Protein AF-A0A1B7W4Z1-F1 (afdb_monomer)

Mean predicted aligned error: 8.21 Å

Solvent-accessible surface area (backbone atoms only — not comparable to full-atom values): 5338 Å² total; per-residue (Å²): 133,89,81,88,80,76,81,87,70,78,84,65,81,75,71,47,70,70,56,49,34,52,50,30,45,50,13,59,76,72,71,48,71,70,60,52,73,68,54,52,48,54,50,38,56,33,24,56,65,56,76,39,70,38,68,68,48,52,53,51,51,51,50,56,33,54,76,35,55,93,36,41,68,55,27,51,46,52,52,52,53,52,50,51,51,37,51,66,65,46,109

Structure (mmCIF, N/CA/C/O backbone):
data_AF-A0A1B7W4Z1-F1
#
_entry.id   AF-A0A1B7W4Z1-F1
#
loop_
_atom_site.group_PDB
_atom_site.id
_atom_site.type_symbol
_atom_site.label_atom_id
_atom_site.label_alt_id
_atom_site.label_comp_id
_atom_site.label_asym_id
_atom_site.label_entity_id
_atom_site.label_seq_id
_atom_site.pdbx_PDB_ins_code
_atom_site.Cartn_x
_atom_site.Cartn_y
_atom_site.Cartn_z
_atom_site.occupancy
_atom_site.B_iso_or_equiv
_atom_site.auth_seq_id
_atom_site.auth_comp_id
_atom_site.auth_asym_id
_atom_site.auth_atom_id
_atom_site.pdbx_PDB_model_num
ATOM 1 N N . MET A 1 1 ? 13.802 42.410 6.377 1.00 49.00 1 MET A N 1
ATOM 2 C CA . MET A 1 1 ? 13.261 42.359 5.006 1.00 49.00 1 MET A CA 1
ATOM 3 C C . MET A 1 1 ? 13.153 40.898 4.632 1.00 49.00 1 MET A C 1
ATOM 5 O O . MET A 1 1 ? 14.112 40.171 4.853 1.00 49.00 1 MET A O 1
ATOM 9 N N . ALA A 1 2 ? 11.957 40.481 4.227 1.00 58.47 2 ALA A N 1
ATOM 10 C CA . ALA A 1 2 ? 11.690 39.159 3.687 1.00 58.47 2 ALA A CA 1
ATOM 11 C C . ALA A 1 2 ? 12.348 39.035 2.311 1.00 58.47 2 ALA A C 1
ATOM 13 O O . ALA A 1 2 ? 12.321 40.011 1.567 1.00 58.47 2 ALA A O 1
ATOM 14 N N . ASP A 1 3 ? 12.877 37.859 1.992 1.00 52.69 3 ASP A N 1
ATOM 15 C CA . ASP A 1 3 ? 12.849 37.362 0.621 1.00 52.69 3 ASP A CA 1
ATOM 16 C C . ASP A 1 3 ? 12.794 35.832 0.667 1.00 52.69 3 ASP A C 1
ATOM 18 O O . ASP A 1 3 ? 13.686 35.158 1.186 1.00 52.69 3 ASP A O 1
ATOM 22 N N . GLN A 1 4 ? 11.634 35.323 0.263 1.00 61.94 4 GLN A N 1
ATOM 23 C CA . GLN A 1 4 ? 11.349 33.916 0.068 1.00 61.94 4 GLN A CA 1
ATOM 24 C C . GLN A 1 4 ? 11.869 33.538 -1.316 1.00 61.94 4 GLN A C 1
ATOM 26 O O . GLN A 1 4 ? 11.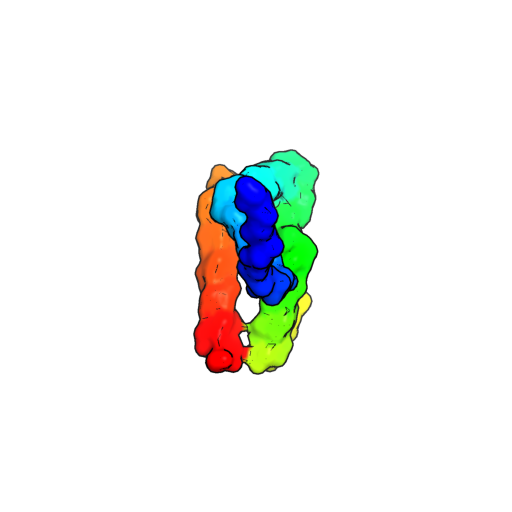324 34.007 -2.309 1.00 61.94 4 GLN A O 1
ATOM 31 N N . GLU A 1 5 ? 12.825 32.619 -1.389 1.00 48.72 5 GLU A N 1
ATOM 32 C CA . GLU A 1 5 ? 13.056 31.847 -2.607 1.00 48.72 5 GLU A CA 1
ATOM 33 C C . GLU A 1 5 ? 12.838 30.376 -2.245 1.00 48.72 5 GLU A C 1
ATOM 35 O O . GLU A 1 5 ? 13.561 29.782 -1.443 1.00 48.72 5 GLU A O 1
ATOM 40 N N . GLY A 1 6 ? 11.693 29.858 -2.695 1.00 43.16 6 GLY A N 1
ATOM 41 C CA . GLY A 1 6 ? 11.154 28.569 -2.287 1.00 43.16 6 GLY A CA 1
ATOM 42 C C . GLY A 1 6 ? 11.996 27.396 -2.791 1.00 43.16 6 GLY A C 1
ATOM 43 O O . GLY A 1 6 ? 12.554 27.464 -3.888 1.00 43.16 6 GLY A O 1
ATOM 44 N N . PRO A 1 7 ? 12.066 26.284 -2.039 1.00 47.47 7 PRO A N 1
ATOM 45 C CA . PRO A 1 7 ? 12.619 25.063 -2.590 1.00 47.47 7 PRO A CA 1
ATOM 46 C C . PRO A 1 7 ? 11.724 24.619 -3.749 1.00 47.47 7 PRO A C 1
ATOM 48 O O . PRO A 1 7 ? 10.505 24.518 -3.611 1.00 47.47 7 PRO A O 1
ATOM 51 N N . GLN A 1 8 ? 12.352 24.389 -4.901 1.00 44.38 8 GLN A N 1
ATOM 52 C CA . GLN A 1 8 ? 11.758 23.814 -6.101 1.00 44.38 8 GLN A CA 1
ATOM 53 C C . GLN A 1 8 ? 11.143 22.449 -5.762 1.00 44.38 8 GLN A C 1
ATOM 55 O O . GLN A 1 8 ? 11.784 21.403 -5.853 1.00 44.38 8 GLN A O 1
ATOM 60 N N . GLY A 1 9 ? 9.884 22.471 -5.330 1.00 39.69 9 GLY A N 1
ATOM 61 C CA . GLY A 1 9 ? 9.059 21.295 -5.132 1.00 39.69 9 GLY A CA 1
ATOM 62 C C . GLY A 1 9 ? 8.704 20.725 -6.492 1.00 39.69 9 GLY A C 1
ATOM 63 O O . GLY A 1 9 ? 7.724 21.129 -7.111 1.00 39.69 9 GLY A O 1
ATOM 64 N N . THR A 1 10 ? 9.512 19.781 -6.963 1.00 37.34 10 THR A N 1
ATOM 65 C CA . THR A 1 10 ? 9.045 18.813 -7.955 1.00 37.34 10 THR A CA 1
ATOM 66 C C . THR A 1 10 ? 7.989 17.988 -7.224 1.00 37.34 10 THR A C 1
ATOM 68 O O . THR A 1 10 ? 8.318 17.149 -6.391 1.00 37.34 10 THR A O 1
ATOM 71 N N . GLY A 1 11 ? 6.728 18.382 -7.404 1.00 38.53 11 GLY A N 1
ATOM 72 C CA . GLY A 1 11 ? 5.588 17.990 -6.585 1.00 38.53 11 GLY A CA 1
ATOM 73 C C . GLY A 1 11 ? 5.245 16.509 -6.683 1.00 38.53 11 GLY A C 1
ATOM 74 O O . GLY A 1 11 ? 4.381 16.122 -7.455 1.00 38.53 11 GLY A O 1
ATOM 75 N N . ALA A 1 12 ? 5.885 15.711 -5.843 1.00 43.00 12 ALA A N 1
ATOM 76 C CA . ALA A 1 12 ? 5.201 14.699 -5.062 1.00 43.00 12 ALA A CA 1
ATOM 77 C C . ALA A 1 12 ? 5.448 15.124 -3.617 1.00 43.00 12 ALA A C 1
ATOM 79 O O . ALA A 1 12 ? 6.582 15.061 -3.136 1.00 43.00 12 ALA A O 1
ATOM 80 N N . SER A 1 13 ? 4.434 15.691 -2.965 1.00 49.38 13 SER A N 1
ATOM 81 C CA . SER A 1 13 ? 4.533 15.996 -1.543 1.00 49.38 13 SER A CA 1
ATOM 82 C C . SER A 1 13 ? 4.743 14.653 -0.857 1.00 49.38 13 SER A C 1
ATOM 84 O O . SER A 1 13 ? 3.823 13.846 -0.807 1.00 49.38 13 SER A O 1
ATOM 86 N N . VAL A 1 14 ? 5.977 14.345 -0.447 1.00 60.44 14 VAL A N 1
ATOM 87 C CA . VAL A 1 14 ? 6.273 13.087 0.240 1.00 60.44 14 VAL A CA 1
ATOM 88 C C . VAL A 1 14 ? 5.472 13.139 1.533 1.00 60.44 14 VAL A C 1
ATOM 90 O O . VAL A 1 14 ? 5.842 13.863 2.458 1.00 60.44 14 VAL A O 1
ATOM 93 N N . GLU A 1 15 ? 4.323 12.460 1.542 1.00 73.31 15 GLU A N 1
ATOM 94 C CA . GLU A 1 15 ? 3.437 12.359 2.696 1.00 73.31 15 GLU A CA 1
ATOM 95 C C . GLU A 1 15 ? 4.306 12.025 3.911 1.00 73.31 15 GLU A C 1
ATOM 97 O O . GLU A 1 15 ? 5.090 11.068 3.896 1.00 73.31 15 GLU A O 1
ATOM 102 N N . SER A 1 16 ? 4.246 12.868 4.946 1.00 82.88 16 SER A N 1
ATOM 103 C CA . SER A 1 16 ? 5.009 12.603 6.163 1.00 82.88 16 SER A CA 1
ATOM 104 C C . SER A 1 16 ? 4.563 11.265 6.737 1.00 82.88 16 SER A C 1
ATOM 106 O O . SER A 1 16 ? 3.375 10.959 6.735 1.00 82.88 16 SER A O 1
ATOM 108 N N . LYS A 1 17 ? 5.492 10.489 7.305 1.00 81.50 17 LYS A N 1
ATOM 109 C CA . LYS A 1 17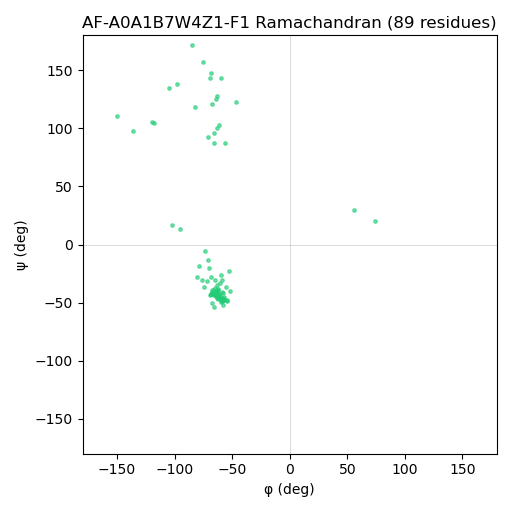 ? 5.157 9.190 7.910 1.00 81.50 17 LYS A CA 1
ATOM 110 C C . LYS A 1 17 ? 4.008 9.301 8.922 1.00 81.50 17 LYS A C 1
ATOM 112 O O . LYS A 1 17 ? 3.146 8.437 8.959 1.00 81.50 17 LYS A O 1
ATOM 117 N N . GLU A 1 18 ? 3.974 10.359 9.729 1.00 86.06 18 GLU A N 1
ATOM 118 C CA . GLU A 1 18 ? 2.878 10.596 10.679 1.00 86.06 18 GLU A CA 1
ATOM 119 C C . GLU A 1 18 ? 1.530 10.862 10.000 1.00 86.06 18 GLU A C 1
ATOM 121 O O . GLU A 1 18 ? 0.501 10.409 10.497 1.00 86.06 18 GLU A O 1
ATOM 126 N N . ASP A 1 19 ? 1.532 11.576 8.876 1.00 88.25 19 ASP A N 1
ATOM 127 C CA . ASP A 1 19 ? 0.325 11.870 8.102 1.00 88.25 19 ASP A CA 1
ATOM 128 C C . ASP A 1 19 ? -0.208 10.594 7.438 1.00 88.25 19 ASP A C 1
ATOM 130 O O . ASP A 1 19 ? -1.381 10.249 7.591 1.00 88.25 19 ASP A O 1
ATOM 134 N N . MET A 1 20 ? 0.706 9.799 6.870 1.00 88.19 20 MET A N 1
ATOM 135 C CA . MET A 1 20 ? 0.423 8.471 6.332 1.00 88.19 20 MET A CA 1
ATOM 136 C C . MET A 1 20 ? -0.238 7.568 7.370 1.00 88.19 20 MET A C 1
ATOM 138 O O . MET A 1 20 ? -1.258 6.942 7.090 1.00 88.19 20 MET A O 1
ATOM 142 N N . LEU A 1 21 ? 0.319 7.503 8.582 1.00 90.81 21 LEU A N 1
ATOM 143 C CA . LEU A 1 21 ? -0.218 6.663 9.651 1.00 90.81 21 LEU A CA 1
ATOM 144 C C . LEU A 1 21 ? -1.623 7.097 10.068 1.00 90.81 21 LEU A C 1
ATOM 146 O O . LEU A 1 21 ? -2.500 6.247 10.191 1.00 90.81 21 LEU A O 1
ATOM 150 N N . LYS A 1 22 ? -1.851 8.404 10.247 1.00 91.44 22 LYS A N 1
ATOM 151 C CA . LYS A 1 22 ? -3.175 8.937 10.603 1.00 91.44 22 LYS A CA 1
ATOM 152 C C . LYS A 1 22 ? -4.210 8.644 9.525 1.00 91.44 22 LYS A C 1
ATOM 154 O O . LYS A 1 22 ? -5.328 8.250 9.845 1.00 91.44 22 LYS A O 1
ATOM 159 N N . ARG A 1 23 ? -3.840 8.806 8.254 1.00 90.94 23 ARG A N 1
ATOM 160 C CA . ARG A 1 23 ? -4.709 8.489 7.120 1.00 90.94 23 ARG A CA 1
ATOM 161 C C . ARG A 1 23 ? -5.037 6.998 7.069 1.00 90.94 23 ARG A C 1
ATOM 163 O O . ARG A 1 23 ? -6.198 6.650 6.895 1.00 90.94 23 ARG A O 1
ATOM 170 N N . ILE A 1 24 ? -4.039 6.129 7.231 1.00 89.94 24 ILE A N 1
ATOM 171 C CA . ILE A 1 24 ? -4.236 4.673 7.264 1.00 89.94 24 ILE A CA 1
ATOM 172 C C . ILE A 1 24 ? -5.171 4.290 8.411 1.00 89.94 24 ILE A C 1
ATOM 174 O O . ILE A 1 24 ? -6.122 3.549 8.193 1.00 89.94 24 ILE A O 1
ATOM 178 N N . GLU A 1 25 ? -4.939 4.822 9.611 1.00 91.12 25 GLU A N 1
ATOM 179 C CA . GLU A 1 25 ? -5.791 4.578 10.777 1.00 91.12 25 GLU A CA 1
ATOM 180 C C . GLU A 1 25 ? -7.239 5.016 10.515 1.00 91.12 25 GLU A C 1
ATOM 182 O O . GLU A 1 25 ? -8.168 4.242 10.739 1.00 91.12 25 GLU A O 1
ATOM 187 N N . ALA A 1 26 ? -7.436 6.212 9.953 1.00 91.19 26 ALA A N 1
ATOM 188 C CA . ALA A 1 26 ? -8.757 6.697 9.566 1.00 91.19 26 ALA A CA 1
ATOM 189 C C . ALA A 1 26 ? -9.419 5.804 8.502 1.00 91.19 26 ALA A C 1
ATOM 191 O O . ALA A 1 26 ? -10.597 5.484 8.630 1.00 91.19 26 ALA A O 1
ATOM 192 N N . ALA A 1 27 ? -8.668 5.358 7.489 1.00 90.00 27 ALA A N 1
ATOM 193 C CA . ALA A 1 27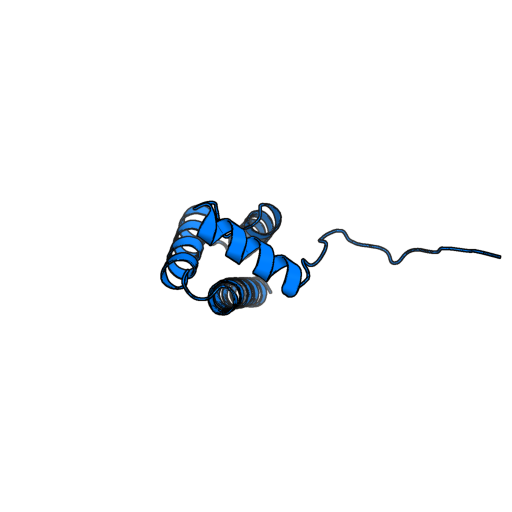 ? -9.168 4.468 6.443 1.00 90.00 27 ALA A CA 1
ATOM 194 C C . ALA A 1 27 ? -9.595 3.104 7.004 1.00 90.00 27 ALA A C 1
ATOM 196 O O . ALA A 1 27 ? -10.650 2.595 6.637 1.00 90.00 27 ALA A O 1
ATOM 197 N N . ILE A 1 28 ? -8.827 2.547 7.943 1.00 87.12 28 ILE A N 1
ATOM 198 C CA . ILE A 1 28 ? -9.168 1.298 8.634 1.00 87.12 28 ILE A CA 1
ATOM 199 C C . ILE A 1 28 ? -10.464 1.454 9.442 1.00 87.12 28 ILE A C 1
ATOM 201 O O . ILE A 1 28 ? -11.311 0.564 9.409 1.00 87.12 28 ILE A O 1
ATOM 205 N N . ILE A 1 29 ? -10.628 2.573 10.155 1.00 88.81 29 ILE A N 1
ATOM 206 C CA . ILE A 1 29 ? -11.818 2.847 10.978 1.00 88.81 29 ILE A CA 1
ATOM 207 C C . ILE A 1 29 ? -13.064 3.058 10.107 1.00 88.81 29 ILE A C 1
ATOM 209 O O . ILE A 1 29 ? -14.137 2.558 10.440 1.00 88.81 29 ILE A O 1
ATOM 213 N N . ASP A 1 30 ? -12.927 3.797 9.007 1.00 88.44 30 ASP A N 1
ATOM 214 C CA . ASP A 1 30 ? -14.020 4.125 8.086 1.00 88.44 30 ASP A CA 1
ATOM 215 C C . ASP A 1 30 ? -14.365 2.964 7.131 1.00 88.44 30 ASP A C 1
ATOM 217 O O . ASP A 1 30 ? -15.457 2.913 6.570 1.00 88.44 30 ASP A O 1
ATOM 221 N N . GLY A 1 31 ? -13.453 1.999 6.963 1.00 83.12 31 GLY A N 1
ATOM 222 C CA . GLY A 1 31 ? -13.557 0.951 5.943 1.00 83.12 31 GLY A CA 1
ATOM 223 C C . GLY A 1 31 ? -13.257 1.459 4.526 1.00 83.12 31 GLY A C 1
ATOM 224 O O . GLY A 1 31 ? -13.672 0.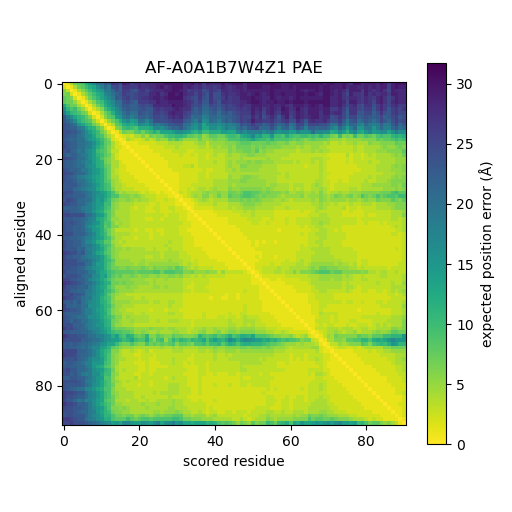841 3.545 1.00 83.12 31 GLY A O 1
ATOM 225 N N . SER A 1 32 ? -12.556 2.588 4.428 1.00 87.75 32 SER A N 1
ATOM 226 C CA . SER A 1 32 ? -12.119 3.223 3.185 1.00 87.75 32 SER A CA 1
ATOM 227 C C . SER A 1 32 ? -10.798 2.636 2.666 1.00 87.75 32 SER A C 1
ATOM 229 O O . SER A 1 32 ? -10.132 1.841 3.332 1.00 87.75 32 SER A O 1
ATOM 231 N N . ASP A 1 33 ? -10.400 3.025 1.450 1.00 88.25 33 ASP A N 1
ATOM 232 C CA . ASP A 1 33 ? -9.153 2.551 0.843 1.00 88.25 33 ASP A CA 1
ATOM 233 C C . ASP A 1 33 ? -7.929 3.013 1.654 1.00 88.25 33 ASP A C 1
ATOM 235 O O . ASP A 1 33 ? -7.722 4.201 1.918 1.00 88.25 33 ASP A O 1
ATOM 239 N N . VAL A 1 34 ? -7.101 2.045 2.049 1.00 88.81 34 VAL A N 1
ATOM 240 C CA . VAL A 1 34 ? -5.864 2.274 2.805 1.00 88.81 34 VAL A CA 1
ATOM 241 C C . VAL A 1 34 ? -4.756 2.874 1.952 1.00 88.81 34 VAL A C 1
ATOM 243 O O . VAL A 1 34 ? -3.731 3.256 2.509 1.00 88.81 34 VAL A O 1
ATOM 246 N N . LEU A 1 35 ? -4.929 3.025 0.638 1.00 90.25 35 LEU A N 1
ATOM 247 C CA . LEU A 1 35 ? -4.016 3.754 -0.242 1.00 90.25 35 LEU A CA 1
ATOM 248 C C . LEU A 1 35 ? -4.604 5.110 -0.638 1.00 90.25 35 LEU A C 1
ATOM 250 O O . LEU A 1 35 ? -5.770 5.220 -1.009 1.00 90.25 35 LEU A O 1
ATOM 254 N N . SER A 1 36 ? -3.781 6.156 -0.579 1.00 89.75 36 SER A N 1
ATOM 255 C CA . SER A 1 36 ? -4.159 7.471 -1.096 1.00 89.75 36 SER A CA 1
ATOM 256 C C . SER A 1 36 ? -4.091 7.478 -2.633 1.00 89.75 36 SER A C 1
ATOM 258 O O . SER A 1 36 ? -3.366 6.668 -3.221 1.00 89.75 36 SER A O 1
ATOM 260 N N . PRO A 1 37 ? -4.807 8.384 -3.323 1.00 90.00 37 PRO A N 1
ATOM 261 C CA . PRO A 1 37 ? -4.731 8.485 -4.783 1.00 90.00 37 PRO A CA 1
ATOM 262 C C . PRO A 1 37 ? -3.295 8.697 -5.292 1.00 90.00 37 PRO A C 1
ATOM 264 O O . PRO A 1 37 ? -2.915 8.105 -6.298 1.00 90.00 37 PRO A O 1
ATOM 267 N N . GLU A 1 38 ? -2.472 9.458 -4.567 1.00 88.94 38 GLU A N 1
ATOM 268 C CA . GLU A 1 38 ? -1.054 9.668 -4.896 1.00 88.94 38 GLU A CA 1
ATOM 269 C C . GLU A 1 38 ? -0.235 8.372 -4.770 1.00 88.94 38 GLU A C 1
ATOM 271 O O . GLU A 1 38 ? 0.612 8.076 -5.612 1.00 88.94 38 GLU A O 1
ATOM 276 N N . GLN A 1 39 ? -0.512 7.551 -3.752 1.00 90.06 39 GLN A N 1
ATOM 277 C CA . GLN A 1 39 ? 0.135 6.247 -3.583 1.00 90.06 39 GLN A CA 1
ATOM 278 C C . GLN A 1 39 ? -0.276 5.256 -4.678 1.00 90.06 39 GLN A C 1
ATOM 280 O O . GLN A 1 39 ? 0.562 4.518 -5.200 1.00 90.06 39 GLN A O 1
ATOM 285 N N . ILE A 1 40 ? -1.559 5.256 -5.051 1.00 91.94 40 ILE A N 1
ATOM 286 C CA . ILE A 1 40 ? -2.084 4.444 -6.154 1.00 91.94 40 ILE A CA 1
ATOM 287 C C . ILE A 1 40 ? -1.383 4.827 -7.461 1.00 91.94 40 ILE A C 1
ATOM 289 O O . ILE A 1 40 ? -0.933 3.943 -8.194 1.00 91.94 40 ILE A O 1
ATOM 293 N N . GLU A 1 41 ? -1.240 6.124 -7.740 1.00 91.94 41 GLU A N 1
ATOM 294 C CA . GLU A 1 41 ? -0.527 6.614 -8.921 1.00 91.94 41 GLU A CA 1
ATOM 295 C C . GLU A 1 41 ? 0.951 6.204 -8.901 1.00 91.94 41 GLU A C 1
ATOM 297 O O . GLU A 1 41 ? 1.445 5.650 -9.885 1.00 91.94 41 GLU A O 1
ATOM 302 N N . ALA A 1 42 ? 1.646 6.386 -7.774 1.00 90.88 42 ALA A N 1
ATOM 303 C CA . ALA A 1 42 ? 3.055 6.022 -7.639 1.00 90.88 42 ALA A CA 1
ATOM 304 C C . ALA A 1 42 ? 3.299 4.531 -7.922 1.00 90.88 42 ALA A C 1
ATOM 306 O O . ALA A 1 42 ? 4.191 4.179 -8.701 1.00 90.88 42 ALA A O 1
ATOM 307 N N . VAL A 1 43 ? 2.479 3.650 -7.340 1.00 91.69 43 VAL A N 1
ATOM 308 C CA . VAL A 1 43 ? 2.543 2.204 -7.594 1.00 91.69 43 VAL A CA 1
ATOM 309 C C . VAL A 1 43 ? 2.215 1.899 -9.054 1.00 91.69 43 VAL A C 1
ATOM 311 O O . VAL A 1 43 ? 2.945 1.141 -9.686 1.00 91.69 43 VAL A O 1
ATOM 314 N N . THR A 1 44 ? 1.184 2.529 -9.623 1.00 93.19 44 THR A N 1
ATOM 315 C CA . THR A 1 44 ? 0.786 2.330 -11.026 1.00 93.19 44 THR A CA 1
ATOM 316 C C . THR A 1 44 ? 1.920 2.676 -11.990 1.00 93.19 44 THR A C 1
ATOM 318 O O . THR A 1 44 ? 2.265 1.878 -12.862 1.00 93.19 44 THR A O 1
ATOM 321 N N . VAL A 1 45 ? 2.551 3.838 -11.807 1.00 93.06 45 VAL A N 1
ATOM 322 C CA . VAL A 1 45 ? 3.684 4.287 -12.627 1.00 93.06 45 VAL A CA 1
ATOM 323 C C . VAL A 1 45 ? 4.851 3.311 -12.521 1.00 93.06 45 VAL A C 1
ATOM 325 O O . VAL A 1 45 ? 5.455 2.958 -13.537 1.00 93.06 45 VAL A O 1
ATOM 328 N N . LEU A 1 46 ? 5.178 2.859 -11.310 1.00 92.12 46 LEU A N 1
ATOM 329 C CA . LEU A 1 46 ? 6.276 1.921 -11.111 1.00 92.12 46 LEU A CA 1
ATOM 330 C C . LEU A 1 46 ? 5.975 0.544 -11.709 1.00 92.12 46 LEU A C 1
ATOM 332 O O . LEU A 1 46 ? 6.841 -0.001 -12.389 1.00 92.12 46 LEU A O 1
ATOM 336 N N . CYS A 1 47 ? 4.760 0.018 -11.536 1.00 93.50 47 CYS A N 1
ATOM 337 C CA . CYS A 1 47 ? 4.294 -1.214 -12.176 1.00 93.50 47 CYS A CA 1
ATOM 338 C C . CYS A 1 47 ? 4.461 -1.154 -13.700 1.00 93.50 47 CYS A C 1
ATOM 340 O O . CYS A 1 47 ? 5.079 -2.051 -14.279 1.00 93.50 47 CYS A O 1
ATOM 342 N N . CYS A 1 48 ? 4.028 -0.059 -14.335 1.00 92.31 48 CYS A N 1
ATOM 343 C CA . CYS A 1 48 ? 4.209 0.156 -15.771 1.00 92.31 48 CYS A CA 1
ATOM 344 C C . CYS A 1 48 ? 5.687 0.121 -16.192 1.00 92.31 48 CYS A C 1
ATOM 346 O O . CYS A 1 48 ? 6.018 -0.489 -17.208 1.00 92.31 48 CYS A O 1
ATOM 348 N N . LYS A 1 49 ? 6.594 0.723 -15.407 1.00 92.31 49 LYS A N 1
ATOM 349 C CA . LYS A 1 49 ? 8.042 0.699 -15.695 1.00 92.31 49 LYS A CA 1
ATOM 350 C C . LYS A 1 49 ? 8.634 -0.707 -15.653 1.00 92.31 49 LYS A C 1
ATOM 352 O O . LYS A 1 49 ? 9.523 -1.014 -16.439 1.00 92.31 49 LYS A O 1
ATOM 357 N N . VAL A 1 50 ? 8.137 -1.560 -14.760 1.00 91.62 50 VAL A N 1
ATOM 358 C CA . VAL A 1 50 ? 8.631 -2.936 -14.584 1.00 91.62 50 VAL A CA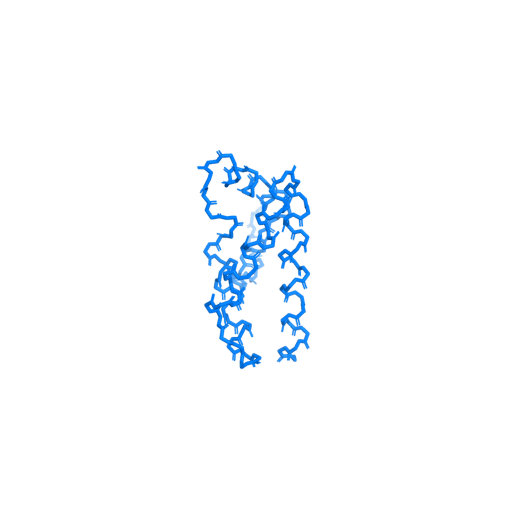 1
ATOM 359 C C . VAL A 1 50 ? 7.815 -3.967 -15.361 1.00 91.62 50 VAL A C 1
ATOM 361 O O . VAL A 1 50 ? 7.959 -5.166 -15.125 1.00 91.62 50 VAL A O 1
ATOM 364 N N . THR A 1 51 ? 6.967 -3.526 -16.298 1.00 92.94 51 THR A N 1
ATOM 365 C CA . THR A 1 51 ? 6.090 -4.382 -17.120 1.00 92.94 51 THR A CA 1
ATOM 366 C C . THR A 1 51 ? 5.162 -5.291 -16.300 1.00 92.94 51 THR A C 1
ATOM 368 O O . THR A 1 51 ? 4.803 -6.384 -16.731 1.00 92.94 51 THR A O 1
ATOM 371 N N . ILE A 1 52 ? 4.778 -4.845 -15.100 1.00 92.44 52 ILE A N 1
ATOM 372 C CA . ILE A 1 52 ? 3.799 -5.511 -14.236 1.00 92.44 52 ILE A CA 1
ATOM 373 C C . ILE A 1 52 ? 2.445 -4.837 -14.433 1.00 92.44 52 ILE A C 1
ATOM 375 O O . ILE A 1 52 ? 2.360 -3.610 -14.472 1.00 92.44 52 ILE A O 1
ATOM 379 N N . ASP A 1 53 ? 1.386 -5.638 -14.514 1.00 93.81 53 ASP A N 1
ATOM 380 C CA . ASP A 1 53 ? 0.027 -5.112 -14.561 1.00 93.81 53 ASP A CA 1
ATOM 381 C C . ASP A 1 53 ? -0.333 -4.455 -13.209 1.00 93.81 53 ASP A C 1
ATOM 383 O O . ASP A 1 53 ? -0.247 -5.118 -12.165 1.00 93.81 53 ASP A O 1
ATOM 387 N N . PRO A 1 54 ? -0.676 -3.154 -13.186 1.00 92.06 54 PRO A N 1
ATOM 388 C CA . PRO A 1 54 ? -0.861 -2.409 -11.943 1.00 92.06 54 PRO A CA 1
ATOM 389 C C . PRO A 1 54 ? -2.132 -2.814 -11.194 1.00 92.06 54 PRO A C 1
ATOM 391 O O . PRO A 1 54 ? -2.151 -2.782 -9.966 1.00 92.06 54 PRO A O 1
ATOM 394 N N . GLU A 1 55 ? -3.185 -3.223 -11.899 1.00 93.06 55 GLU A N 1
ATOM 395 C CA . GLU A 1 55 ? -4.496 -3.512 -11.316 1.00 93.06 55 GLU A CA 1
ATOM 396 C C . GLU A 1 55 ? -4.475 -4.727 -10.357 1.00 93.06 55 GLU A C 1
ATOM 398 O O . GLU A 1 55 ? -4.820 -4.570 -9.177 1.00 93.06 55 GLU A O 1
ATOM 403 N N . PRO A 1 56 ? -3.990 -5.922 -10.766 1.00 94.56 56 PRO A N 1
ATOM 404 C CA . PRO A 1 56 ? -3.866 -7.065 -9.866 1.00 94.56 56 PRO A CA 1
ATOM 405 C C . PRO A 1 56 ? -2.792 -6.838 -8.798 1.00 94.56 56 PRO A C 1
ATOM 407 O O . PRO A 1 56 ? -2.903 -7.377 -7.691 1.00 94.56 56 PRO A O 1
ATOM 410 N N . TYR A 1 57 ? -1.770 -6.031 -9.095 1.00 93.38 57 TYR A N 1
ATOM 411 C CA . TYR A 1 57 ? -0.731 -5.693 -8.129 1.00 93.38 57 TYR A CA 1
ATOM 412 C C . TYR A 1 57 ? -1.287 -4.835 -6.987 1.00 93.38 57 TYR A C 1
ATOM 414 O O . TYR A 1 57 ? -1.144 -5.202 -5.821 1.00 93.38 57 TYR A O 1
ATOM 422 N N . LEU A 1 58 ? -1.998 -3.749 -7.306 1.00 93.44 58 LEU A N 1
ATOM 423 C CA . LEU A 1 58 ? -2.669 -2.890 -6.328 1.00 93.44 58 LEU A CA 1
ATOM 424 C C . LEU A 1 58 ? -3.689 -3.668 -5.497 1.00 93.44 58 LEU A C 1
ATOM 426 O O . LEU A 1 58 ? -3.761 -3.480 -4.286 1.00 93.44 58 LEU A O 1
ATOM 430 N N . ASN A 1 59 ? -4.456 -4.570 -6.115 1.00 93.69 59 ASN A N 1
ATOM 431 C CA . ASN A 1 59 ? -5.411 -5.397 -5.379 1.00 93.69 59 ASN A CA 1
ATOM 432 C C . ASN A 1 59 ? -4.717 -6.339 -4.377 1.00 93.69 59 ASN A C 1
ATOM 434 O O . ASN A 1 59 ? -5.154 -6.483 -3.233 1.00 93.69 59 ASN A O 1
ATOM 438 N N . THR A 1 60 ? -3.594 -6.941 -4.780 1.00 92.81 60 THR A N 1
ATOM 439 C CA . THR A 1 60 ? -2.775 -7.783 -3.895 1.00 92.81 60 THR A CA 1
ATOM 440 C C . THR A 1 60 ? -2.169 -6.964 -2.756 1.00 92.81 60 THR A C 1
ATOM 442 O O . THR A 1 60 ? -2.202 -7.394 -1.604 1.00 92.81 60 THR A O 1
ATOM 445 N N . LEU A 1 61 ? -1.652 -5.771 -3.062 1.00 92.31 61 LEU A N 1
ATOM 446 C CA . LEU A 1 61 ? -1.089 -4.848 -2.081 1.00 92.31 61 LEU A CA 1
ATOM 447 C C . LEU A 1 61 ? -2.135 -4.440 -1.040 1.00 92.31 61 LEU A C 1
ATOM 449 O O . LEU A 1 61 ? -1.883 -4.578 0.153 1.00 92.31 61 LEU A O 1
ATOM 453 N N . ARG A 1 62 ? -3.328 -4.025 -1.484 1.00 91.06 62 ARG A N 1
ATOM 454 C CA . ARG A 1 62 ? -4.459 -3.713 -0.599 1.00 91.06 62 ARG A CA 1
ATOM 455 C C . ARG A 1 62 ? -4.831 -4.895 0.279 1.00 91.06 62 ARG A C 1
ATOM 457 O O . ARG A 1 62 ? -5.011 -4.714 1.472 1.00 91.06 62 ARG A O 1
ATOM 464 N N . THR A 1 63 ? -4.910 -6.096 -0.289 1.00 91.38 63 THR A N 1
ATOM 465 C CA . THR A 1 63 ? -5.244 -7.304 0.478 1.00 91.38 63 THR A CA 1
ATOM 466 C C . THR A 1 63 ? -4.234 -7.530 1.601 1.00 91.38 63 THR A C 1
ATOM 468 O O . THR A 1 63 ? -4.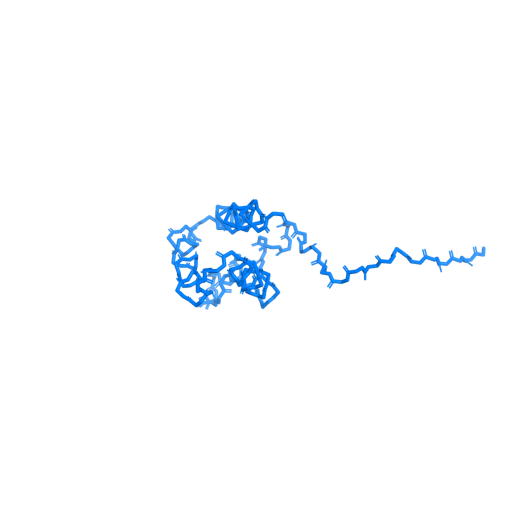645 -7.658 2.746 1.00 91.38 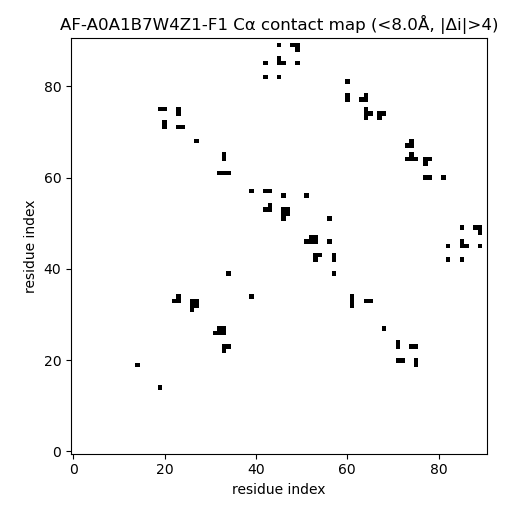63 THR A O 1
ATOM 471 N N . ARG A 1 64 ? -2.928 -7.468 1.309 1.00 88.56 64 ARG A N 1
ATOM 472 C CA . ARG A 1 64 ? -1.874 -7.606 2.331 1.00 88.56 64 ARG A CA 1
ATOM 473 C C . ARG A 1 64 ? -1.942 -6.508 3.386 1.00 88.56 64 ARG A C 1
ATOM 475 O O . ARG A 1 64 ? -1.870 -6.780 4.573 1.00 88.56 64 ARG A O 1
ATOM 482 N N . MET A 1 65 ? -2.128 -5.264 2.954 1.00 89.12 65 MET A N 1
ATOM 483 C CA . MET A 1 65 ? -2.317 -4.131 3.860 1.00 89.12 65 MET A CA 1
ATOM 484 C C . MET A 1 65 ? -3.554 -4.309 4.751 1.00 89.12 65 MET A C 1
ATOM 486 O O . MET A 1 65 ? -3.547 -3.874 5.897 1.00 89.12 65 MET A O 1
ATOM 490 N N . LEU A 1 66 ? -4.606 -4.962 4.250 1.00 85.12 66 LEU A N 1
ATOM 491 C CA . LEU A 1 66 ? -5.809 -5.253 5.020 1.00 85.12 66 LEU A CA 1
ATOM 492 C C . LEU A 1 66 ? -5.666 -6.474 5.943 1.00 85.12 66 LEU A C 1
ATOM 494 O O . LEU A 1 66 ? -6.304 -6.511 6.990 1.00 85.12 66 LEU A O 1
ATOM 498 N N . GLU A 1 67 ? -4.819 -7.454 5.623 1.00 86.00 67 GLU A N 1
ATOM 499 C CA . GLU A 1 67 ? -4.479 -8.536 6.566 1.00 86.00 67 GLU A CA 1
ATOM 500 C C . GLU A 1 67 ? -3.866 -7.969 7.858 1.00 86.00 67 GLU A C 1
ATOM 502 O O . GLU A 1 67 ? -4.108 -8.479 8.953 1.00 86.00 67 GLU A O 1
ATOM 507 N N . ASP A 1 68 ? -3.173 -6.839 7.731 1.00 81.81 68 ASP A N 1
ATOM 508 C CA . ASP A 1 68 ? -2.492 -6.144 8.813 1.00 81.81 68 ASP A CA 1
ATOM 509 C C . ASP A 1 68 ? -3.245 -4.905 9.339 1.00 81.81 68 ASP A C 1
ATOM 511 O O . ASP A 1 68 ? -2.665 -4.106 10.080 1.00 81.81 68 ASP A O 1
ATOM 515 N N . VAL A 1 69 ? -4.551 -4.752 9.043 1.00 72.38 69 VAL A N 1
ATOM 516 C CA . VAL A 1 69 ? -5.369 -3.581 9.459 1.00 72.38 69 VAL A CA 1
ATOM 517 C C . VAL A 1 69 ? -5.315 -3.267 10.953 1.00 72.38 69 VAL A C 1
ATOM 519 O O . VAL A 1 69 ? -5.585 -2.149 11.369 1.00 72.38 69 VAL A O 1
ATOM 522 N N . THR A 1 70 ? -4.980 -4.238 11.796 1.00 78.44 70 THR A N 1
ATOM 523 C CA . THR A 1 70 ? -4.891 -4.020 13.246 1.00 78.44 70 THR A CA 1
ATOM 524 C C . THR A 1 70 ? -3.688 -3.165 13.662 1.00 78.44 70 THR A C 1
ATOM 526 O O . THR A 1 70 ? -3.646 -2.697 14.800 1.00 78.44 70 THR A O 1
ATOM 529 N N . ASN A 1 71 ? -2.720 -2.936 12.765 1.00 86.56 71 ASN A N 1
ATOM 530 C CA . ASN A 1 71 ? -1.520 -2.159 13.045 1.00 86.56 71 ASN A CA 1
ATOM 531 C C . ASN A 1 71 ? -1.185 -1.188 11.893 1.00 86.56 71 ASN A C 1
ATOM 533 O O . ASN A 1 71 ? -0.495 -1.579 10.947 1.00 86.56 71 ASN A O 1
ATOM 537 N N . PRO A 1 72 ? -1.565 0.102 11.987 1.00 86.38 72 PRO A N 1
ATOM 538 C CA . PRO A 1 72 ? -1.331 1.078 10.920 1.00 86.38 72 PRO A CA 1
ATOM 539 C C . PRO A 1 72 ? 0.156 1.257 10.578 1.00 86.38 72 PRO A C 1
ATOM 541 O O . PRO A 1 72 ? 0.488 1.583 9.439 1.00 86.38 72 PRO A O 1
ATOM 544 N N . GLN A 1 73 ? 1.071 0.997 11.524 1.00 89.19 73 GLN A N 1
ATOM 545 C CA . GLN A 1 73 ? 2.508 1.031 11.234 1.00 89.19 73 GLN A CA 1
ATOM 546 C C . GLN A 1 73 ? 2.934 -0.084 10.293 1.00 89.19 73 GLN A C 1
ATOM 548 O O . GLN A 1 73 ? 3.767 0.146 9.421 1.00 89.19 73 GLN A O 1
ATOM 553 N N . LEU A 1 74 ? 2.368 -1.275 10.468 1.00 89.62 74 LEU A N 1
ATOM 554 C CA . LEU A 1 74 ? 2.708 -2.422 9.646 1.00 89.62 74 LEU A CA 1
ATOM 555 C C . LEU A 1 74 ? 2.085 -2.295 8.252 1.00 89.62 74 LEU A C 1
ATOM 557 O O . LEU A 1 74 ? 2.755 -2.557 7.261 1.00 89.62 74 LEU A O 1
ATOM 561 N N . VAL A 1 75 ? 0.871 -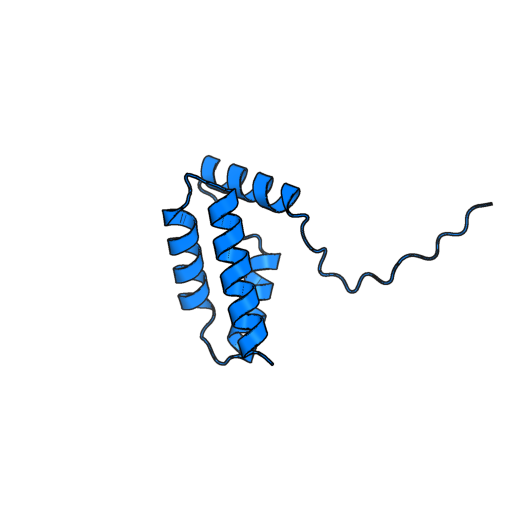1.746 8.167 1.00 89.88 75 VAL A N 1
ATOM 562 C CA . VAL A 1 75 ? 0.245 -1.355 6.896 1.00 89.88 75 VAL A CA 1
ATOM 563 C C . VAL A 1 75 ? 1.113 -0.357 6.117 1.00 89.88 75 VAL A C 1
ATOM 565 O O . VAL A 1 75 ? 1.365 -0.548 4.925 1.00 89.88 75 VAL A O 1
ATOM 568 N N . ALA A 1 76 ? 1.618 0.685 6.786 1.00 89.81 76 ALA A N 1
ATOM 569 C CA . ALA A 1 76 ? 2.533 1.648 6.172 1.00 89.81 76 ALA A CA 1
ATOM 570 C C . ALA A 1 76 ? 3.856 0.994 5.730 1.00 89.81 76 ALA A C 1
ATOM 572 O O . ALA A 1 76 ? 4.366 1.301 4.654 1.00 89.81 76 ALA A O 1
ATOM 573 N N . ASP A 1 77 ? 4.405 0.081 6.535 1.00 90.75 77 ASP A N 1
ATOM 574 C CA . ASP A 1 77 ? 5.644 -0.637 6.216 1.00 90.75 77 ASP A CA 1
ATOM 575 C C . ASP A 1 77 ? 5.489 -1.536 4.981 1.00 90.75 77 ASP A C 1
ATOM 577 O O . ASP A 1 77 ? 6.324 -1.484 4.077 1.00 90.75 77 ASP A O 1
ATOM 581 N N . VAL A 1 78 ? 4.380 -2.281 4.879 1.00 90.81 78 VAL A N 1
ATOM 582 C CA . VAL A 1 78 ? 4.044 -3.104 3.705 1.00 90.81 78 VAL A CA 1
ATOM 583 C C . VAL A 1 78 ? 4.006 -2.249 2.440 1.00 90.81 78 VAL A C 1
ATOM 585 O O . VAL A 1 78 ? 4.638 -2.607 1.444 1.00 90.81 78 VAL A O 1
ATOM 588 N N . TYR A 1 79 ? 3.330 -1.096 2.488 1.00 90.94 79 TYR A N 1
ATOM 589 C CA . TYR A 1 79 ? 3.295 -0.157 1.367 1.00 90.94 79 TYR A CA 1
ATOM 590 C C . TYR A 1 79 ? 4.699 0.313 0.964 1.00 90.94 79 TYR A C 1
ATOM 592 O O . TYR A 1 79 ? 5.083 0.194 -0.201 1.00 90.94 79 TYR A O 1
ATOM 600 N N . LEU A 1 80 ? 5.489 0.810 1.921 1.00 90.44 80 LEU A N 1
ATOM 601 C CA . LEU A 1 80 ? 6.831 1.336 1.657 1.00 90.44 80 LEU A CA 1
ATOM 602 C C . LEU A 1 80 ? 7.777 0.259 1.113 1.00 90.44 80 LEU A C 1
ATOM 604 O O . LEU A 1 80 ? 8.563 0.524 0.201 1.00 90.44 80 LEU A O 1
ATOM 608 N N . ARG A 1 81 ? 7.694 -0.965 1.641 1.00 91.69 81 ARG A N 1
ATOM 609 C CA . ARG A 1 81 ? 8.513 -2.099 1.208 1.00 91.69 81 ARG A CA 1
ATOM 610 C C . ARG A 1 81 ? 8.206 -2.515 -0.228 1.00 91.69 81 ARG A C 1
ATOM 612 O O . ARG A 1 81 ? 9.132 -2.776 -1.003 1.00 91.69 81 ARG A O 1
ATOM 619 N N . GLU A 1 82 ? 6.930 -2.583 -0.591 1.00 91.38 82 GLU A N 1
ATOM 620 C CA . GLU A 1 82 ? 6.508 -2.913 -1.954 1.00 91.38 82 GLU A CA 1
ATOM 621 C C . GLU A 1 82 ? 6.883 -1.786 -2.925 1.00 91.38 82 GLU A C 1
ATOM 623 O O . GLU A 1 82 ? 7.468 -2.053 -3.977 1.00 91.38 82 GLU A O 1
ATOM 628 N N . LEU A 1 83 ? 6.684 -0.524 -2.528 1.00 91.25 83 LEU A N 1
ATOM 629 C CA . LEU A 1 83 ? 7.099 0.638 -3.313 1.00 91.25 83 LEU A CA 1
ATOM 630 C C . LEU A 1 83 ? 8.610 0.624 -3.599 1.00 91.25 83 LEU A C 1
ATOM 632 O O . LEU A 1 83 ? 9.020 0.756 -4.752 1.00 91.25 83 LEU A O 1
ATOM 636 N N . LEU A 1 84 ? 9.439 0.389 -2.577 1.00 91.56 84 LEU A N 1
ATOM 637 C CA . LEU A 1 84 ? 10.894 0.285 -2.726 1.00 91.56 84 LEU A CA 1
ATOM 638 C C . LEU A 1 84 ? 11.289 -0.889 -3.633 1.00 91.56 84 LEU A C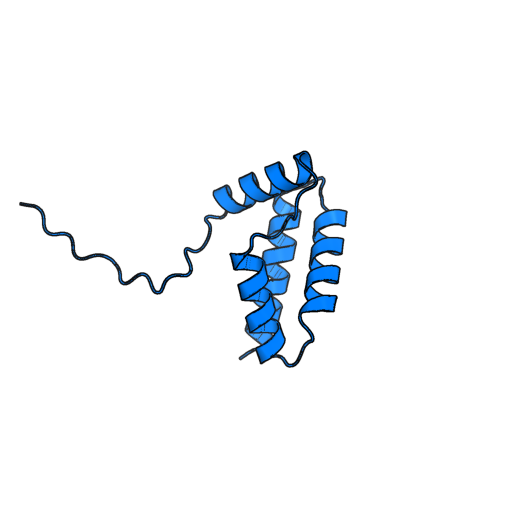 1
ATOM 640 O O . LEU A 1 84 ? 12.218 -0.784 -4.431 1.00 91.56 84 LEU A O 1
ATOM 644 N N . THR A 1 85 ? 10.580 -2.015 -3.537 1.00 91.81 85 THR A N 1
ATOM 645 C CA . THR A 1 85 ? 10.822 -3.188 -4.389 1.00 91.81 85 THR A CA 1
ATOM 646 C C . THR A 1 85 ? 10.549 -2.874 -5.856 1.00 91.81 85 THR A C 1
ATOM 648 O O . THR A 1 85 ? 11.353 -3.227 -6.721 1.00 91.81 85 THR A O 1
ATOM 651 N N . LEU A 1 86 ? 9.444 -2.184 -6.145 1.00 91.25 86 LEU A N 1
ATOM 652 C CA . LEU A 1 86 ? 9.131 -1.732 -7.495 1.00 91.25 86 LEU A CA 1
ATOM 653 C C . LEU A 1 86 ? 10.149 -0.701 -7.999 1.00 91.25 86 LEU A C 1
ATOM 655 O O . LEU A 1 86 ? 10.591 -0.808 -9.140 1.00 91.25 86 LEU A O 1
ATOM 659 N N . GLN A 1 87 ? 10.574 0.244 -7.155 1.00 89.69 87 GLN A N 1
ATOM 660 C CA . GLN A 1 87 ? 11.620 1.215 -7.497 1.00 89.69 87 GLN A CA 1
ATOM 661 C C . GLN A 1 87 ? 12.943 0.532 -7.854 1.00 89.69 87 GLN A C 1
ATOM 663 O O . GLN A 1 87 ? 13.520 0.840 -8.891 1.00 89.69 87 GLN A O 1
ATOM 668 N N . GLN A 1 88 ? 13.393 -0.442 -7.059 1.00 90.81 88 GLN A N 1
ATOM 669 C CA . GLN A 1 88 ? 14.627 -1.177 -7.352 1.00 90.81 88 GLN A CA 1
ATOM 670 C C . GLN A 1 88 ? 14.544 -2.001 -8.641 1.00 90.81 88 GLN A C 1
ATOM 672 O O . GLN A 1 88 ? 15.553 -2.197 -9.312 1.00 90.81 88 GLN A O 1
ATOM 677 N N . ARG A 1 89 ? 13.355 -2.494 -9.001 1.00 89.31 89 ARG A N 1
ATOM 678 C CA . ARG A 1 89 ? 13.140 -3.191 -10.276 1.00 89.31 89 ARG A CA 1
ATOM 679 C C . ARG A 1 89 ? 13.059 -2.236 -11.466 1.00 89.31 89 ARG A C 1
ATOM 681 O O . ARG A 1 89 ? 13.399 -2.647 -12.570 1.00 89.31 89 ARG A O 1
ATOM 688 N N . ALA A 1 90 ? 12.580 -1.011 -11.253 1.00 85.69 90 ALA A N 1
ATOM 689 C CA . ALA A 1 90 ? 12.416 -0.013 -12.306 1.00 85.69 90 ALA A CA 1
ATOM 690 C C . ALA A 1 90 ? 13.755 0.536 -12.829 1.00 85.69 90 ALA A C 1
ATOM 692 O O . ALA A 1 90 ? 13.781 1.007 -13.965 1.00 85.69 90 ALA A O 1
ATOM 693 N N . GLY A 1 91 ? 14.836 0.403 -12.046 1.00 75.50 91 GLY A N 1
ATOM 694 C CA . GLY A 1 91 ? 16.185 0.848 -12.411 1.00 75.50 91 GLY A CA 1
ATOM 695 C C . GLY A 1 91 ? 16.431 2.314 -12.097 1.00 75.50 91 GLY A C 1
ATOM 696 O O . GLY A 1 91 ? 15.659 3.168 -12.589 1.00 75.50 91 GLY A O 1
#

Organism: NCBI:txid1710896

pLDDT: mean 82.95, std 15.66, range [37.34, 94.56]

Secondary structure (DSSP, 8-state):
----------S-----HHHHHHHHHHHHHHT--SS-HHHHHHHHHHHHHTT--HHHHHHHHHHHHHHTTT-HHHHHHHHHHHHHHHHHHH-

Sequence (91 aa):
MADQEGPQGTGASVESKEDMLKRIEAAIIDGSDVLSPEQIEAVTVLCCKVTIDPEPYLNTLRTRMLEDVTNPQLVADVYLRELLTLQQRAG

Radius of gyration: 15.27 Å; Cα contacts (8 Å, |Δi|>4): 61; chains: 1; bounding box: 30×51×30 Å

Foldseek 3Di:
DDDDDDDPPPDPPPQPPVNLLVLQLVCLVVVHQSDDPSLLVLQCVLCVLLVHHSVVVSVVLSVVLNVVSVHSNVSVVSSVVVSVVSVVSSD